Protein AF-A0A7W4IAR7-F1 (afdb_monomer_lite)

Organism: NCBI:txid92759

Secondary structure (DSSP, 8-state):
--------HHHHHHHHHHHHHSTTS-B--GGGT-TTS-HHHHHHHHHHHHHTTSEE--EEE-TTS-EEE-S-BEE-HHHHHHTSTT-HHHHHHH-------HHHHHHHHHHHHHTSSS-HHHHHHHHHHHHT--HHHHHHHHHHHHHHHHHH-TTHHHHHHHHHHT-

Foldseek 3Di:
DQDDQLADCVQLVQLLVLLVVPQPDWFFDLCSRCVPDDPQSNLSSLVVCVVVLQWPAPWDQDPVRGIDHRTGIHGDPQVVLVPDPVSPPVVVVPDDDDDDDLVVLLVVVLVVLVVDPDDPVVSVVVSVVSVPDDPVRSVVVVVVCVVVCCVPPPCNPVVVVVVVVVD

Sequence (167 aa):
MVEGNHIDEAIWRPILEVLNKNPFGPHRYLKDIAPDIDSNIALQNIYYLAQNKLCTANIEPTPQGSFRYFGGVQITTRGIDFLKNDGGLSKRLRTITVELDGDTIKALIADKVDQSDAPDEDKGKLKHAIRSLPSNALTALTGELVKRGLSSASDLLPWLETALRHL

Structure (mmCIF, N/CA/C/O backbone):
data_AF-A0A7W4IAR7-F1
#
_entry.id   AF-A0A7W4IAR7-F1
#
loop_
_atom_site.group_PDB
_atom_site.id
_atom_site.type_symbol
_atom_site.label_atom_id
_atom_site.label_alt_id
_atom_site.label_comp_id
_atom_site.label_asym_id
_atom_site.label_entity_id
_atom_site.label_seq_id
_atom_site.pdbx_PDB_ins_code
_atom_site.Cartn_x
_atom_site.Cartn_y
_atom_site.Cartn_z
_atom_site.occupancy
_atom_site.B_iso_or_equiv
_atom_site.auth_seq_id
_atom_site.auth_comp_id
_atom_site.auth_asym_id
_atom_site.auth_atom_id
_atom_site.pdbx_PDB_model_num
ATOM 1 N N . MET A 1 1 ? 34.791 8.356 -20.728 1.00 36.69 1 MET A N 1
ATOM 2 C CA . MET A 1 1 ? 33.962 9.417 -20.126 1.00 36.69 1 MET A CA 1
ATOM 3 C C . MET A 1 1 ? 32.927 8.706 -19.280 1.00 36.69 1 MET A C 1
ATOM 5 O O . MET A 1 1 ? 32.306 7.790 -19.796 1.00 36.69 1 MET A O 1
ATOM 9 N N . VAL A 1 2 ? 32.856 8.994 -17.980 1.00 47.06 2 VAL A N 1
ATOM 10 C CA . VAL A 1 2 ? 31.887 8.352 -17.079 1.00 47.06 2 VAL A CA 1
ATOM 11 C C . VAL A 1 2 ? 30.566 9.092 -17.282 1.00 47.06 2 VAL A C 1
ATOM 13 O O . VAL A 1 2 ? 30.365 10.152 -16.698 1.00 47.06 2 VAL A O 1
ATOM 16 N N . GLU A 1 3 ? 29.744 8.620 -18.219 1.00 53.25 3 GLU A N 1
ATOM 17 C CA . GLU A 1 3 ? 28.396 9.159 -18.425 1.00 53.25 3 GLU A CA 1
ATOM 18 C C . GLU A 1 3 ? 27.549 8.895 -17.175 1.00 53.25 3 GLU A C 1
ATOM 20 O O . GLU A 1 3 ? 27.674 7.852 -16.531 1.00 53.25 3 GLU A O 1
ATOM 25 N N . GLY A 1 4 ? 26.787 9.913 -16.775 1.00 64.69 4 GLY A N 1
ATOM 26 C CA . GLY A 1 4 ? 26.139 10.011 -15.474 1.00 64.69 4 GLY A CA 1
ATOM 27 C C . GLY A 1 4 ? 25.075 8.946 -15.207 1.00 64.69 4 GLY A C 1
ATOM 28 O O . GLY A 1 4 ? 24.726 8.120 -16.042 1.00 64.69 4 GLY A O 1
ATOM 29 N N . ASN A 1 5 ? 24.540 8.976 -13.990 1.00 72.50 5 ASN A N 1
ATOM 30 C CA . ASN A 1 5 ? 23.404 8.151 -13.602 1.00 72.50 5 ASN A CA 1
ATOM 31 C C . ASN A 1 5 ? 22.130 8.657 -14.312 1.00 72.50 5 ASN A C 1
ATOM 33 O O . ASN A 1 5 ? 21.654 9.739 -13.975 1.00 72.50 5 ASN A O 1
ATOM 37 N N . HIS A 1 6 ? 21.582 7.901 -15.270 1.00 86.50 6 HIS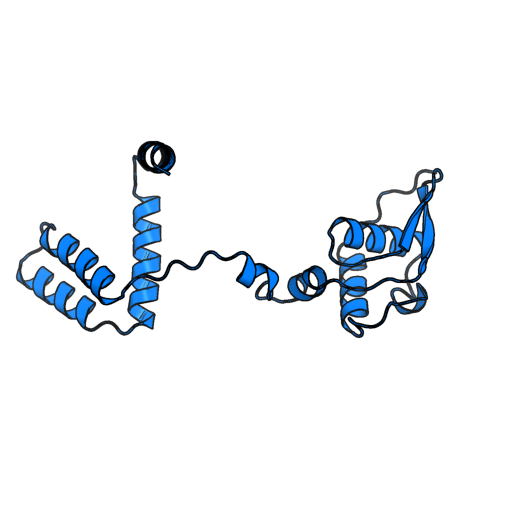 A N 1
ATOM 38 C CA . HIS A 1 6 ? 20.402 8.294 -16.064 1.00 86.50 6 HIS A CA 1
ATOM 39 C C . HIS A 1 6 ? 19.086 7.686 -15.544 1.00 86.50 6 HIS A C 1
ATOM 41 O O . HIS A 1 6 ? 18.157 7.430 -16.313 1.00 86.50 6 HIS A O 1
ATOM 47 N N . ILE A 1 7 ? 19.003 7.413 -14.240 1.00 93.00 7 ILE A N 1
ATOM 48 C CA . ILE A 1 7 ? 17.770 6.933 -13.607 1.00 93.00 7 ILE A CA 1
ATOM 49 C C . ILE A 1 7 ? 16.780 8.097 -13.507 1.00 93.00 7 ILE A C 1
ATOM 51 O O . ILE A 1 7 ? 17.024 9.052 -12.771 1.00 93.00 7 ILE A O 1
ATOM 55 N N . ASP A 1 8 ? 15.655 7.990 -14.212 1.00 95.38 8 ASP A N 1
ATOM 56 C CA . ASP A 1 8 ? 14.620 9.026 -14.270 1.00 95.38 8 ASP A CA 1
ATOM 57 C C . ASP A 1 8 ? 13.229 8.383 -14.312 1.00 95.38 8 ASP A C 1
ATOM 59 O O . ASP A 1 8 ? 12.987 7.435 -15.063 1.00 95.38 8 ASP A O 1
ATOM 63 N N . GLU A 1 9 ? 12.300 8.898 -13.507 1.00 95.44 9 GLU A N 1
ATOM 64 C CA . GLU A 1 9 ? 10.907 8.448 -13.488 1.00 95.44 9 GLU A CA 1
ATOM 65 C C . GLU A 1 9 ? 10.209 8.597 -14.833 1.00 95.44 9 GLU A C 1
ATOM 67 O O . GLU A 1 9 ? 9.467 7.695 -15.224 1.00 95.44 9 GLU A O 1
ATOM 72 N N . ALA A 1 10 ? 10.513 9.651 -15.588 1.00 96.12 10 ALA A N 1
ATOM 73 C CA . ALA A 1 10 ? 9.998 9.826 -16.940 1.00 96.12 10 ALA A CA 1
ATOM 74 C C . ALA A 1 10 ? 10.425 8.691 -17.892 1.00 96.12 10 ALA A C 1
ATOM 76 O O . ALA A 1 10 ? 9.787 8.493 -18.924 1.00 96.12 10 ALA A O 1
ATOM 77 N N . ILE A 1 11 ? 11.466 7.925 -17.543 1.00 96.56 11 ILE A N 1
ATOM 78 C CA . ILE A 1 11 ? 11.981 6.798 -18.328 1.00 96.56 11 ILE A CA 1
ATOM 79 C C . ILE A 1 11 ? 11.502 5.464 -17.748 1.00 96.56 11 ILE A C 1
ATOM 81 O O . ILE A 1 11 ? 10.917 4.647 -18.464 1.00 96.56 11 ILE A O 1
ATOM 85 N N . TRP A 1 12 ? 11.733 5.208 -16.455 1.00 96.88 12 TRP A N 1
ATOM 86 C CA . TRP A 1 12 ? 11.425 3.894 -15.883 1.00 96.88 12 TRP A CA 1
ATOM 87 C C . TRP A 1 12 ? 9.924 3.648 -15.714 1.00 96.88 12 TRP A C 1
ATOM 89 O O . TRP A 1 12 ? 9.502 2.490 -15.765 1.00 96.88 12 TRP A O 1
ATOM 99 N N . ARG A 1 13 ? 9.094 4.687 -15.537 1.00 97.06 13 ARG A N 1
ATOM 100 C CA . ARG A 1 13 ? 7.643 4.504 -15.368 1.00 97.06 13 ARG A CA 1
ATOM 101 C C . ARG A 1 13 ? 6.980 3.986 -16.649 1.00 97.06 13 ARG A C 1
ATOM 103 O O . ARG A 1 13 ? 6.337 2.939 -16.554 1.00 97.06 13 ARG A O 1
ATOM 110 N N . PRO A 1 14 ? 7.185 4.592 -17.836 1.00 97.31 14 PRO A N 1
ATOM 111 C CA . PRO A 1 14 ? 6.677 4.029 -19.089 1.00 97.31 14 PRO A CA 1
ATOM 112 C C . PRO A 1 14 ? 7.172 2.603 -19.360 1.00 97.31 14 PRO A C 1
ATOM 114 O O . PRO A 1 14 ? 6.400 1.756 -19.804 1.00 97.31 14 PRO A O 1
ATOM 117 N N . ILE A 1 15 ? 8.436 2.300 -19.038 1.00 96.88 15 ILE A N 1
ATOM 118 C CA . ILE A 1 15 ? 8.987 0.939 -19.135 1.00 96.88 15 ILE A CA 1
ATOM 119 C C . ILE A 1 15 ? 8.173 -0.034 -18.272 1.00 96.88 15 ILE A C 1
ATOM 121 O O . ILE A 1 15 ? 7.743 -1.083 -18.753 1.00 96.88 15 ILE A O 1
ATOM 125 N N . LEU A 1 16 ? 7.928 0.313 -17.006 1.00 97.12 16 LEU A N 1
ATOM 126 C CA . LEU A 1 16 ? 7.159 -0.521 -16.085 1.00 97.12 16 LEU A CA 1
ATOM 127 C C . LEU A 1 16 ? 5.713 -0.727 -16.571 1.00 97.12 16 LEU A C 1
ATOM 129 O O . LEU A 1 16 ? 5.180 -1.831 -16.471 1.00 97.12 16 LEU A O 1
ATOM 133 N N . GLU A 1 17 ? 5.097 0.304 -17.149 1.00 96.81 17 GLU A N 1
ATOM 134 C CA . GLU A 1 17 ? 3.766 0.226 -17.763 1.00 96.81 17 GLU A CA 1
ATOM 135 C C . GLU A 1 17 ? 3.737 -0.697 -18.988 1.00 96.81 17 GLU A C 1
ATOM 137 O O . GLU A 1 17 ? 2.787 -1.464 -19.150 1.00 96.81 17 GLU A O 1
ATOM 142 N N . VAL A 1 18 ? 4.777 -0.678 -19.831 1.00 96.19 18 VAL A N 1
ATOM 143 C CA . VAL A 1 18 ? 4.906 -1.606 -20.966 1.00 96.19 18 VAL A CA 1
ATOM 144 C C . VAL A 1 18 ? 4.999 -3.050 -20.480 1.00 96.19 18 VAL A C 1
ATOM 146 O O . VAL A 1 18 ? 4.264 -3.897 -20.988 1.00 96.19 18 VAL A O 1
ATOM 149 N N . LEU A 1 19 ? 5.814 -3.331 -19.458 1.00 96.00 19 LEU A N 1
ATOM 150 C CA . LEU A 1 19 ? 5.897 -4.674 -18.868 1.00 96.00 19 LEU A CA 1
ATOM 151 C C . LEU A 1 19 ? 4.544 -5.133 -18.297 1.00 96.00 19 LEU A C 1
ATOM 153 O O . LEU A 1 19 ? 4.195 -6.310 -18.373 1.00 96.00 19 LEU A O 1
ATOM 157 N N . ASN A 1 20 ? 3.751 -4.205 -17.755 1.00 96.00 20 ASN A N 1
ATOM 158 C CA . ASN A 1 20 ? 2.420 -4.497 -17.227 1.00 96.00 20 ASN A CA 1
ATOM 159 C C . ASN A 1 20 ? 1.382 -4.836 -18.314 1.00 96.00 20 ASN A C 1
ATOM 161 O O . ASN A 1 20 ? 0.355 -5.432 -17.998 1.00 96.00 20 ASN A O 1
ATOM 165 N N . LYS A 1 21 ? 1.625 -4.502 -19.591 1.00 94.25 21 LYS A N 1
ATOM 166 C CA . LYS A 1 21 ? 0.740 -4.909 -20.703 1.00 94.25 21 LYS A CA 1
ATOM 167 C C . LYS A 1 21 ? 0.809 -6.413 -20.979 1.00 94.25 21 LYS A C 1
ATOM 169 O O . LYS A 1 21 ? -0.155 -6.973 -21.493 1.00 94.25 21 LYS A O 1
ATOM 174 N N . ASN A 1 22 ? 1.920 -7.066 -20.632 1.00 91.31 22 ASN A N 1
ATOM 175 C CA . ASN A 1 22 ? 2.097 -8.512 -20.753 1.00 91.31 22 ASN A CA 1
ATOM 176 C C . ASN A 1 22 ? 2.793 -9.093 -19.504 1.00 91.31 22 ASN A C 1
ATOM 178 O O . ASN A 1 22 ? 3.939 -9.536 -19.567 1.00 91.31 22 ASN A O 1
ATOM 182 N N . PRO A 1 23 ? 2.111 -9.121 -18.346 1.00 88.50 23 PRO A N 1
ATOM 183 C CA . PRO A 1 23 ? 2.762 -9.363 -17.059 1.00 88.50 23 PRO A CA 1
ATOM 184 C C . PRO A 1 23 ? 3.265 -10.804 -16.869 1.00 88.50 23 PRO A C 1
ATOM 186 O O . PRO A 1 23 ? 4.103 -11.066 -16.005 1.00 88.50 23 PRO A O 1
ATOM 189 N N . PHE A 1 24 ? 2.770 -11.750 -17.670 1.00 84.38 24 PHE A N 1
ATOM 190 C CA . PHE A 1 24 ? 3.094 -13.177 -17.564 1.00 84.38 24 PHE A CA 1
ATOM 191 C C . PHE A 1 24 ? 4.033 -13.678 -18.669 1.00 84.38 24 PHE A C 1
ATOM 193 O O . PHE A 1 24 ? 4.431 -14.841 -18.647 1.00 84.38 24 PHE A O 1
ATOM 200 N N . GLY A 1 25 ? 4.399 -12.817 -19.623 1.00 84.62 25 GLY A N 1
ATOM 201 C CA . GLY A 1 25 ? 5.334 -13.137 -20.694 1.00 84.62 25 GLY A CA 1
ATOM 202 C C . GLY A 1 25 ? 6.631 -12.344 -20.539 1.00 84.62 25 GLY A C 1
ATOM 203 O O . GLY A 1 25 ? 6.579 -11.117 -20.547 1.00 84.62 25 GLY A O 1
ATOM 204 N N . PRO A 1 26 ? 7.807 -12.989 -20.433 1.00 83.00 26 PRO A N 1
ATOM 205 C CA . PRO A 1 26 ? 9.060 -12.251 -20.386 1.00 83.00 26 PRO A CA 1
ATOM 206 C C . PRO A 1 26 ? 9.306 -11.522 -21.711 1.00 83.00 26 PRO A C 1
ATOM 208 O O . PRO A 1 26 ? 9.309 -12.135 -22.783 1.00 83.00 26 PRO A O 1
ATOM 211 N N . HIS A 1 27 ? 9.590 -10.226 -21.633 1.00 88.12 27 HIS A N 1
ATOM 212 C CA . HIS A 1 27 ? 10.036 -9.441 -22.774 1.00 88.12 27 HIS A CA 1
ATOM 213 C C . HIS A 1 27 ? 11.487 -9.812 -23.100 1.00 88.12 27 HIS A C 1
ATOM 215 O O . HIS A 1 27 ? 12.387 -9.705 -22.259 1.00 88.12 27 HIS A O 1
ATOM 221 N N . ARG A 1 28 ? 11.701 -10.316 -24.322 1.00 86.94 28 ARG A N 1
ATOM 222 C CA . ARG A 1 28 ? 12.997 -10.850 -24.770 1.00 86.94 28 ARG A CA 1
ATOM 223 C C . ARG A 1 28 ? 13.880 -9.812 -25.442 1.00 86.94 28 ARG A C 1
ATOM 225 O O . ARG A 1 28 ? 15.098 -9.943 -25.368 1.00 86.94 28 ARG A O 1
ATOM 232 N N . TYR A 1 29 ? 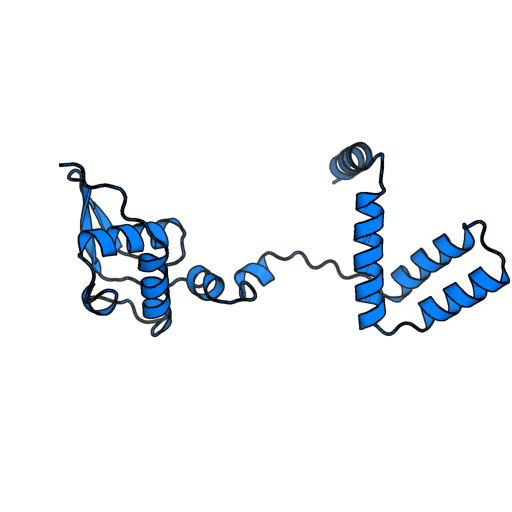13.287 -8.816 -26.093 1.00 89.56 29 TYR A N 1
ATOM 233 C CA . TYR A 1 29 ? 14.025 -7.797 -26.823 1.00 89.56 29 TYR A CA 1
ATOM 234 C C . TYR A 1 29 ? 13.813 -6.427 -26.189 1.00 89.56 29 TYR A C 1
ATOM 236 O O . TYR A 1 29 ? 12.684 -6.022 -25.925 1.00 89.56 29 TYR A O 1
ATOM 244 N N . LEU A 1 30 ? 14.909 -5.689 -25.997 1.00 91.00 30 LEU A N 1
ATOM 245 C CA . LEU A 1 30 ? 14.875 -4.358 -25.392 1.00 91.00 30 LEU A CA 1
ATOM 246 C C . LEU A 1 30 ? 14.000 -3.381 -26.192 1.00 91.00 30 LEU A C 1
ATOM 248 O O . LEU A 1 30 ? 13.255 -2.604 -25.606 1.00 91.00 30 LEU A O 1
ATOM 252 N N . LYS A 1 31 ? 14.013 -3.496 -27.525 1.00 91.06 31 LYS A N 1
ATOM 253 C CA . LYS A 1 31 ? 13.177 -2.699 -28.436 1.00 91.06 31 LYS A CA 1
ATOM 254 C C . LYS A 1 31 ? 11.668 -2.874 -28.220 1.00 91.06 31 LYS A C 1
ATOM 256 O O . LYS A 1 31 ? 10.911 -1.980 -28.564 1.00 91.06 31 LYS A O 1
ATOM 261 N N . ASP A 1 32 ? 11.228 -3.997 -27.649 1.00 90.31 32 ASP A N 1
ATOM 262 C CA . ASP A 1 32 ? 9.806 -4.227 -27.357 1.00 90.31 32 ASP A CA 1
ATOM 263 C C . ASP A 1 32 ? 9.372 -3.494 -26.075 1.00 90.31 32 ASP A C 1
ATOM 265 O O . ASP A 1 32 ? 8.181 -3.354 -25.807 1.00 90.31 32 ASP A O 1
ATOM 269 N N . ILE A 1 33 ? 10.343 -3.071 -25.261 1.00 92.19 33 ILE A N 1
ATOM 270 C CA . ILE A 1 33 ? 10.149 -2.413 -23.966 1.00 92.19 33 ILE A CA 1
ATOM 271 C C . ILE A 1 33 ? 10.381 -0.903 -24.102 1.00 92.19 33 ILE A C 1
ATOM 273 O O . ILE A 1 33 ? 9.617 -0.105 -23.566 1.00 92.19 33 ILE A O 1
ATOM 277 N N . ALA A 1 34 ? 11.447 -0.525 -24.809 1.00 93.44 34 ALA A N 1
ATOM 278 C CA . ALA A 1 34 ? 11.956 0.836 -24.917 1.00 93.44 34 ALA A CA 1
ATOM 279 C C . ALA A 1 34 ? 12.534 1.082 -26.332 1.00 93.44 34 ALA A C 1
ATOM 281 O O . ALA A 1 34 ? 13.754 1.124 -26.491 1.00 93.44 34 ALA A O 1
ATOM 282 N N . PRO A 1 35 ? 11.686 1.183 -27.377 1.00 91.94 35 PRO A N 1
ATOM 283 C CA . PRO A 1 35 ? 12.136 1.281 -28.772 1.00 91.94 35 PRO A CA 1
ATOM 284 C C . PRO A 1 35 ? 12.915 2.565 -29.087 1.00 91.94 35 PRO A C 1
ATOM 286 O O . PRO A 1 35 ? 13.860 2.515 -29.870 1.00 91.94 35 PRO A O 1
ATOM 289 N N . ASP A 1 36 ? 12.543 3.684 -28.462 1.00 93.44 36 ASP A N 1
ATOM 290 C CA . ASP A 1 36 ? 13.057 5.024 -28.788 1.00 93.44 36 ASP A CA 1
ATOM 291 C C . ASP A 1 36 ? 14.047 5.568 -27.741 1.00 93.44 36 ASP A C 1
ATOM 293 O O . ASP A 1 36 ? 14.340 6.762 -27.706 1.00 93.44 36 ASP A O 1
ATOM 297 N N . ILE A 1 37 ? 14.548 4.706 -26.851 1.00 93.44 37 ILE A N 1
ATOM 298 C CA . ILE A 1 37 ? 15.472 5.078 -25.773 1.00 93.44 37 ILE A CA 1
ATOM 299 C C . ILE A 1 37 ? 16.830 4.433 -26.050 1.00 93.44 37 ILE A C 1
ATOM 301 O O . ILE A 1 37 ? 16.903 3.276 -26.468 1.00 93.44 37 ILE A O 1
ATOM 305 N N . ASP A 1 38 ? 17.914 5.168 -25.782 1.00 93.50 38 ASP A N 1
ATOM 306 C CA . ASP A 1 38 ? 19.259 4.598 -25.826 1.00 93.50 38 ASP A CA 1
ATOM 307 C C . ASP A 1 38 ? 19.337 3.314 -24.985 1.00 93.50 38 ASP A C 1
ATOM 309 O O . ASP A 1 38 ? 18.842 3.244 -23.856 1.00 93.50 38 ASP A O 1
ATOM 313 N N . SER A 1 39 ? 19.977 2.282 -25.536 1.00 92.00 39 SER A N 1
ATOM 314 C CA . SER A 1 39 ? 19.984 0.960 -24.911 1.00 92.00 39 SER A CA 1
ATOM 315 C C . SER A 1 39 ? 20.636 0.977 -23.529 1.00 92.00 39 SER A C 1
ATOM 317 O O . SER A 1 39 ? 20.144 0.309 -22.623 1.00 92.00 39 SER A O 1
ATOM 319 N N . ASN A 1 40 ? 21.708 1.747 -23.328 1.00 91.25 40 ASN A N 1
ATOM 320 C CA . ASN A 1 40 ? 22.379 1.805 -22.035 1.00 91.25 40 ASN A CA 1
ATOM 321 C C . ASN A 1 40 ? 21.520 2.545 -20.999 1.00 91.25 40 ASN A C 1
ATOM 323 O O . ASN A 1 40 ? 21.402 2.084 -19.864 1.00 91.25 40 ASN A O 1
ATOM 327 N N . ILE A 1 41 ? 20.851 3.632 -21.402 1.00 94.06 41 ILE A N 1
ATOM 328 C CA . ILE A 1 41 ? 19.904 4.375 -20.551 1.00 94.06 41 ILE A CA 1
ATOM 329 C C . ILE A 1 41 ? 18.704 3.498 -20.160 1.00 94.06 41 ILE A C 1
ATOM 331 O O . ILE A 1 41 ? 18.325 3.441 -18.985 1.00 94.06 41 ILE A O 1
ATOM 335 N N . ALA A 1 42 ? 18.119 2.769 -21.116 1.00 95.25 42 ALA A N 1
ATOM 336 C CA . ALA A 1 42 ? 17.011 1.856 -20.848 1.00 95.25 42 ALA A CA 1
ATOM 337 C C . ALA A 1 42 ? 17.430 0.734 -19.885 1.00 95.25 42 ALA A C 1
ATOM 339 O O . ALA A 1 42 ? 16.717 0.443 -18.923 1.00 95.25 42 ALA A O 1
ATOM 340 N N . LEU A 1 43 ? 18.610 0.136 -20.089 1.00 94.88 43 LEU A N 1
ATOM 341 C CA . LEU A 1 43 ? 19.123 -0.930 -19.226 1.00 94.88 43 LEU A CA 1
ATOM 342 C C . LEU A 1 43 ? 19.459 -0.440 -17.813 1.00 94.88 43 LEU A C 1
ATOM 344 O O . LEU A 1 43 ? 19.164 -1.163 -16.864 1.00 94.88 43 LEU A O 1
ATOM 348 N N . GLN A 1 44 ? 19.981 0.780 -17.646 1.00 94.69 44 GLN A N 1
ATOM 349 C CA . GLN A 1 44 ? 20.161 1.402 -16.325 1.00 94.69 44 GLN A CA 1
ATOM 350 C C . GLN A 1 44 ? 18.835 1.498 -15.558 1.00 94.69 44 GLN A C 1
ATOM 352 O O . GLN A 1 44 ? 18.753 1.110 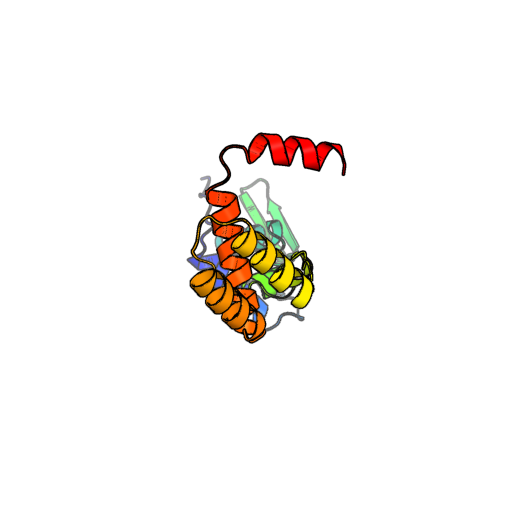-14.390 1.00 94.69 44 GLN A O 1
ATOM 357 N N . ASN A 1 45 ? 17.777 1.962 -16.226 1.00 96.50 45 ASN A N 1
ATOM 358 C CA . ASN A 1 45 ? 16.449 2.111 -15.631 1.00 96.50 45 ASN A CA 1
ATOM 359 C C . ASN A 1 45 ? 15.791 0.753 -15.331 1.00 96.50 45 ASN A C 1
ATOM 361 O O . ASN A 1 45 ? 15.245 0.563 -14.244 1.00 96.50 45 ASN A O 1
ATOM 365 N N . ILE A 1 46 ? 15.896 -0.230 -16.232 1.00 96.19 46 ILE A N 1
ATOM 366 C CA . ILE A 1 46 ? 15.403 -1.596 -15.978 1.00 96.19 46 ILE A CA 1
ATOM 367 C C . ILE A 1 46 ? 16.173 -2.242 -14.819 1.00 96.19 46 ILE A C 1
ATOM 369 O O . ILE A 1 46 ? 15.570 -2.883 -13.957 1.00 96.19 46 ILE A O 1
ATOM 373 N N . TYR A 1 47 ? 17.491 -2.049 -14.754 1.00 95.19 47 TYR A N 1
ATOM 374 C CA . TYR A 1 47 ? 18.303 -2.537 -13.643 1.00 95.19 47 TYR A CA 1
ATOM 375 C C . TYR A 1 47 ? 17.870 -1.897 -12.317 1.00 95.19 47 TYR A C 1
ATOM 377 O O . TYR A 1 47 ? 17.689 -2.602 -11.325 1.00 95.19 47 TYR A O 1
ATOM 385 N N . TYR A 1 48 ? 17.599 -0.589 -12.301 1.00 95.62 48 TYR A N 1
ATOM 386 C CA . TYR A 1 48 ? 17.056 0.106 -11.132 1.00 95.62 48 TYR A CA 1
ATOM 387 C C . TYR A 1 48 ? 15.685 -0.440 -10.688 1.00 95.62 48 TYR A C 1
ATOM 389 O O . TYR A 1 48 ? 15.475 -0.697 -9.496 1.00 95.62 48 TYR A O 1
ATOM 397 N N . LEU A 1 49 ? 14.765 -0.686 -11.628 1.00 97.12 49 LEU A N 1
ATOM 398 C CA . LEU A 1 49 ? 13.477 -1.334 -11.346 1.00 97.12 49 LEU A CA 1
ATOM 399 C C . LEU A 1 49 ? 13.666 -2.734 -10.741 1.00 97.12 49 LEU A C 1
ATOM 401 O O . LEU A 1 49 ? 12.968 -3.098 -9.787 1.00 97.12 49 LEU A O 1
ATOM 405 N N . ALA A 1 50 ? 14.630 -3.502 -11.255 1.00 96.00 50 ALA A N 1
ATOM 406 C CA . ALA A 1 50 ? 14.936 -4.843 -10.772 1.00 96.00 50 ALA A CA 1
ATOM 407 C C . ALA A 1 50 ? 15.511 -4.839 -9.347 1.00 96.00 50 ALA A C 1
ATOM 409 O O . ALA A 1 50 ? 15.055 -5.611 -8.501 1.00 96.00 50 ALA A O 1
ATOM 410 N N . GLN A 1 51 ? 16.425 -3.914 -9.032 1.00 95.06 51 GLN A N 1
ATOM 411 C CA . GLN A 1 51 ? 16.954 -3.727 -7.671 1.00 95.06 51 GLN A CA 1
ATOM 412 C C . GLN A 1 51 ? 15.842 -3.394 -6.660 1.00 95.06 51 GLN A C 1
ATOM 414 O O . GLN A 1 51 ? 15.862 -3.852 -5.516 1.00 95.06 51 GLN A O 1
ATOM 419 N N . ASN A 1 52 ? 14.806 -2.674 -7.099 1.00 95.69 52 ASN A N 1
ATOM 420 C CA . ASN A 1 52 ? 13.625 -2.366 -6.290 1.00 95.69 52 ASN A CA 1
ATOM 421 C C . ASN A 1 52 ? 12.558 -3.475 -6.287 1.00 95.69 52 ASN A C 1
ATOM 423 O O . ASN A 1 52 ? 11.508 -3.338 -5.646 1.00 95.69 52 ASN A O 1
ATOM 427 N N . LYS A 1 53 ? 12.836 -4.611 -6.936 1.00 95.56 53 LYS A N 1
ATOM 428 C CA . LYS A 1 53 ? 11.934 -5.762 -7.074 1.00 95.56 53 LYS A CA 1
ATOM 429 C C . LYS A 1 53 ? 10.628 -5.411 -7.792 1.00 95.56 53 LYS A C 1
ATOM 431 O O . LYS A 1 53 ? 9.622 -6.067 -7.535 1.00 95.56 53 LYS A O 1
ATOM 436 N N . LEU A 1 54 ? 10.611 -4.379 -8.639 1.00 96.56 54 LEU A N 1
ATOM 437 C CA . LEU A 1 54 ? 9.445 -4.002 -9.453 1.00 96.56 54 LEU A CA 1
ATOM 438 C C . LEU A 1 54 ? 9.374 -4.822 -10.749 1.00 96.56 54 LEU A C 1
ATOM 440 O O . LEU A 1 54 ? 8.292 -5.081 -11.266 1.00 96.56 54 LEU A O 1
ATOM 444 N N . CYS A 1 55 ? 10.512 -5.312 -11.227 1.00 96.81 55 CYS A N 1
ATOM 445 C CA . CYS A 1 55 ? 10.604 -6.321 -12.276 1.00 96.81 55 CYS A CA 1
ATOM 446 C C . CYS A 1 55 ? 11.703 -7.341 -11.935 1.00 96.81 55 CYS A C 1
ATOM 448 O O . CYS A 1 55 ? 12.504 -7.134 -11.027 1.00 96.81 55 CYS A O 1
ATOM 450 N N . THR A 1 56 ? 11.745 -8.448 -12.661 1.00 95.81 56 THR A N 1
ATOM 451 C CA . THR A 1 56 ? 12.917 -9.312 -12.797 1.00 95.81 56 THR A CA 1
ATOM 452 C C . THR A 1 56 ? 13.562 -9.021 -14.140 1.00 95.81 56 THR A C 1
ATOM 454 O O . THR A 1 56 ? 12.854 -8.778 -15.116 1.00 95.81 56 THR A O 1
ATOM 457 N N . ALA A 1 57 ? 14.887 -9.039 -14.206 1.00 93.69 57 ALA A N 1
ATOM 458 C CA . ALA A 1 57 ? 15.616 -8.815 -15.445 1.00 93.69 57 ALA A CA 1
ATOM 459 C C . ALA A 1 57 ? 16.940 -9.579 -15.405 1.00 93.69 57 ALA A C 1
ATOM 461 O O . ALA A 1 57 ? 17.608 -9.586 -14.371 1.00 93.69 57 ALA A O 1
ATOM 462 N N . ASN A 1 58 ? 17.323 -10.200 -16.522 1.00 91.88 58 ASN A N 1
ATOM 463 C CA . ASN A 1 58 ? 18.640 -10.807 -16.664 1.00 91.88 58 ASN A CA 1
ATOM 464 C C . ASN A 1 58 ? 19.593 -9.786 -17.305 1.00 91.88 58 ASN A C 1
ATOM 466 O O . ASN A 1 58 ? 19.749 -9.725 -18.528 1.00 91.88 58 ASN A O 1
ATOM 470 N N . ILE A 1 59 ? 20.128 -8.902 -16.460 1.00 90.56 59 ILE A N 1
ATOM 471 C CA . ILE A 1 59 ? 20.989 -7.784 -16.853 1.00 90.56 59 ILE A CA 1
ATOM 472 C C . ILE A 1 59 ? 22.193 -7.744 -15.922 1.00 90.56 59 ILE A C 1
ATOM 474 O O . ILE A 1 59 ? 22.029 -7.735 -14.703 1.00 90.56 59 ILE A O 1
ATOM 478 N N . GLU A 1 60 ? 23.388 -7.652 -16.497 1.00 88.62 60 GLU A N 1
ATOM 479 C CA . GLU A 1 60 ? 24.636 -7.558 -15.741 1.00 88.62 60 GLU A CA 1
ATOM 480 C C . GLU A 1 60 ? 25.341 -6.225 -16.017 1.00 88.62 60 GLU A C 1
ATOM 482 O O . GLU A 1 60 ? 25.598 -5.906 -17.184 1.00 88.62 60 GLU A O 1
ATOM 487 N N . PRO A 1 61 ? 25.693 -5.441 -14.984 1.00 87.19 61 PRO A N 1
ATOM 488 C CA . PRO A 1 61 ? 26.576 -4.299 -15.162 1.00 87.19 61 PRO A CA 1
ATOM 489 C C . PRO A 1 61 ? 27.982 -4.778 -15.543 1.00 87.19 61 PRO A C 1
ATOM 491 O O . PRO A 1 61 ? 28.500 -5.762 -15.015 1.00 87.19 61 PRO A O 1
ATOM 494 N N . THR A 1 62 ? 28.618 -4.065 -16.462 1.00 87.50 62 THR A N 1
ATOM 495 C CA . THR A 1 62 ? 29.998 -4.315 -16.882 1.00 87.50 62 THR A CA 1
ATOM 496 C C . THR A 1 62 ? 30.964 -3.395 -16.135 1.00 87.50 62 THR A C 1
ATOM 498 O O . THR A 1 62 ? 30.578 -2.299 -15.719 1.00 87.50 62 THR A O 1
ATOM 501 N N . PRO A 1 63 ? 32.252 -3.767 -16.022 1.00 83.00 63 PRO A N 1
ATOM 502 C CA . PRO A 1 63 ? 33.270 -2.893 -15.435 1.00 83.00 63 PRO A CA 1
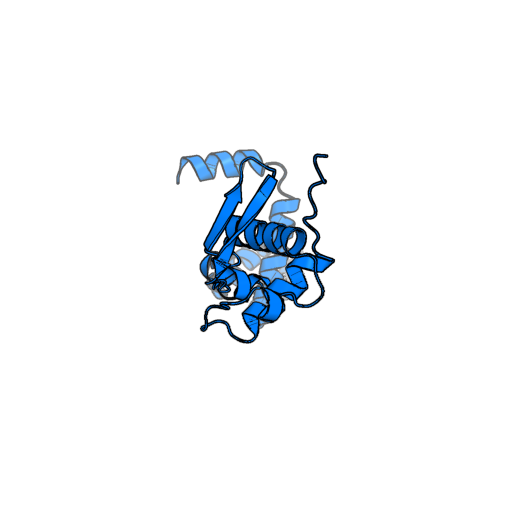ATOM 503 C C . PRO A 1 63 ? 33.432 -1.545 -16.157 1.00 83.00 63 PRO A C 1
ATOM 505 O O . PRO A 1 63 ? 33.953 -0.598 -15.578 1.00 83.00 63 PRO A O 1
ATOM 508 N N . GLN A 1 64 ? 33.002 -1.451 -17.418 1.00 81.75 64 GLN A N 1
ATOM 509 C CA . GLN A 1 64 ? 33.072 -0.236 -18.233 1.00 81.75 64 GLN A CA 1
ATOM 510 C C . GLN A 1 64 ? 31.878 0.710 -18.014 1.00 81.75 64 GLN A C 1
ATOM 512 O O . GLN A 1 64 ? 31.813 1.753 -18.659 1.00 81.75 64 GLN A O 1
ATOM 517 N N . GLY A 1 65 ? 30.937 0.366 -17.127 1.00 76.56 65 GLY A N 1
ATOM 518 C CA . GLY A 1 65 ? 29.754 1.185 -16.837 1.00 76.56 65 GLY A CA 1
ATOM 519 C C . GLY A 1 65 ? 28.591 0.997 -17.817 1.00 76.56 65 GLY A C 1
ATOM 520 O O . GLY A 1 65 ? 27.597 1.714 -17.725 1.00 76.56 65 GLY A O 1
ATOM 521 N N . SER A 1 66 ? 28.688 0.037 -18.743 1.00 85.19 66 SER A N 1
ATOM 522 C CA . SER A 1 66 ? 27.575 -0.386 -19.604 1.00 85.19 66 SER A CA 1
ATOM 523 C C . SER A 1 66 ? 26.890 -1.647 -19.074 1.00 85.19 66 SER A C 1
ATOM 525 O O . SER A 1 66 ? 27.372 -2.249 -18.115 1.00 85.19 66 SER A O 1
ATOM 527 N N . PHE A 1 67 ? 25.794 -2.081 -19.697 1.00 88.12 67 PHE A N 1
ATOM 528 C CA . PHE A 1 67 ? 25.038 -3.266 -19.275 1.00 88.12 67 PHE A CA 1
ATOM 529 C C . PHE A 1 67 ? 25.011 -4.351 -20.356 1.00 88.12 67 PHE A C 1
ATOM 531 O O . PHE A 1 67 ? 24.814 -4.070 -21.538 1.00 88.12 67 PHE A O 1
ATOM 538 N N . ARG A 1 68 ? 25.160 -5.614 -19.946 1.00 88.88 68 ARG A N 1
ATOM 539 C CA . ARG A 1 68 ? 24.856 -6.784 -20.780 1.00 88.88 68 ARG A CA 1
ATOM 540 C C . ARG A 1 68 ? 23.407 -7.183 -20.573 1.00 88.88 68 ARG A C 1
ATOM 542 O O . ARG A 1 68 ? 22.977 -7.380 -19.441 1.00 88.88 68 ARG A O 1
ATOM 549 N N . TYR A 1 69 ? 22.679 -7.320 -21.673 1.00 88.81 69 TYR A N 1
ATOM 550 C CA . TYR A 1 69 ? 21.272 -7.699 -21.684 1.00 88.81 69 TYR A CA 1
ATOM 551 C C . TYR A 1 69 ? 21.106 -9.128 -22.196 1.00 88.81 69 TYR A C 1
ATOM 553 O O . TYR A 1 69 ? 21.460 -9.418 -23.337 1.00 88.81 69 TYR A O 1
ATOM 561 N N . PHE A 1 70 ? 20.527 -10.003 -21.375 1.00 87.25 70 PHE A N 1
ATOM 562 C CA . PHE A 1 70 ? 20.258 -11.400 -21.733 1.00 87.25 70 PHE A CA 1
ATOM 563 C C . PHE A 1 70 ? 18.768 -11.673 -21.996 1.00 87.25 70 PHE A C 1
ATOM 565 O O . PHE A 1 70 ? 18.352 -12.829 -22.091 1.00 87.25 70 PHE A O 1
ATOM 572 N N . GLY A 1 71 ? 17.947 -10.626 -22.118 1.00 85.19 71 GLY A N 1
ATOM 573 C CA . GLY A 1 71 ? 16.497 -10.769 -22.236 1.00 85.19 71 GLY A CA 1
ATOM 574 C C . GLY A 1 71 ? 15.814 -11.048 -20.896 1.00 85.19 71 GLY A C 1
ATOM 575 O O . GLY A 1 71 ? 16.400 -10.920 -19.820 1.00 85.19 71 GLY A O 1
ATOM 576 N N . GLY A 1 72 ? 14.544 -11.448 -20.957 1.00 88.19 72 GLY A N 1
ATOM 577 C CA . GLY A 1 72 ? 13.850 -12.001 -19.795 1.00 88.19 72 GLY A CA 1
ATOM 578 C C . GLY A 1 72 ? 13.346 -10.959 -18.799 1.00 88.19 72 GLY A C 1
ATOM 579 O O . GLY A 1 72 ? 13.353 -11.223 -17.599 1.00 88.19 72 GLY A O 1
ATOM 580 N N . VAL A 1 73 ? 12.936 -9.776 -19.267 1.00 94.88 73 VAL A N 1
ATOM 581 C CA . VAL A 1 73 ? 12.390 -8.744 -18.373 1.00 94.88 73 VAL A CA 1
ATOM 582 C C . VAL A 1 73 ? 10.912 -9.011 -18.129 1.00 94.88 73 VAL A C 1
ATOM 584 O O . VAL A 1 73 ? 10.141 -9.139 -19.078 1.00 94.88 73 VAL A O 1
ATOM 587 N N . GLN A 1 74 ? 10.510 -9.085 -16.866 1.00 96.19 74 GLN A N 1
ATOM 588 C CA . GLN A 1 74 ? 9.128 -9.361 -16.480 1.00 96.19 74 GLN A CA 1
ATOM 589 C C . GLN A 1 74 ? 8.753 -8.551 -15.241 1.00 96.19 74 GLN A C 1
ATOM 591 O O . GLN A 1 74 ? 9.523 -8.481 -14.288 1.00 96.19 74 GLN A O 1
ATOM 596 N N . ILE A 1 75 ? 7.576 -7.924 -15.233 1.00 97.50 75 ILE A N 1
ATOM 597 C CA . ILE A 1 75 ? 7.081 -7.203 -14.053 1.00 97.50 75 ILE A CA 1
ATOM 598 C C . ILE A 1 75 ? 6.789 -8.178 -12.900 1.00 97.50 75 ILE A C 1
ATOM 600 O O . ILE A 1 75 ? 6.323 -9.295 -13.117 1.00 97.50 75 ILE A O 1
ATOM 604 N N . THR A 1 76 ? 7.058 -7.773 -11.659 1.00 95.44 76 THR A N 1
ATOM 605 C CA . THR A 1 76 ? 6.700 -8.570 -10.472 1.00 95.44 76 THR A CA 1
ATOM 606 C C . THR A 1 76 ? 5.304 -8.206 -9.969 1.00 95.44 76 THR A C 1
ATOM 608 O O . THR A 1 76 ? 4.759 -7.157 -10.307 1.00 95.44 76 THR A O 1
ATOM 611 N N . THR A 1 77 ? 4.746 -9.002 -9.052 1.00 93.12 77 THR A N 1
ATOM 612 C CA . THR A 1 77 ? 3.528 -8.623 -8.309 1.00 93.12 77 THR A CA 1
ATOM 613 C C . THR A 1 77 ? 3.679 -7.282 -7.587 1.00 93.12 77 THR A C 1
ATOM 615 O O . THR A 1 77 ? 2.749 -6.482 -7.580 1.00 93.12 77 THR A O 1
ATOM 618 N N . ARG A 1 78 ? 4.874 -6.986 -7.056 1.00 93.19 78 ARG A N 1
ATOM 619 C CA . ARG A 1 78 ? 5.192 -5.688 -6.448 1.00 93.19 78 ARG A CA 1
ATOM 620 C C . ARG A 1 78 ? 5.189 -4.553 -7.476 1.00 93.19 78 ARG A C 1
ATOM 622 O O . ARG A 1 78 ? 4.710 -3.474 -7.153 1.00 93.19 78 ARG A O 1
ATOM 629 N N . GLY A 1 79 ? 5.706 -4.780 -8.685 1.00 95.25 79 GLY A N 1
ATOM 630 C CA . GLY A 1 79 ? 5.635 -3.815 -9.787 1.00 95.25 79 GLY A CA 1
ATOM 631 C C . GLY A 1 79 ? 4.201 -3.532 -10.224 1.00 95.25 79 GLY A C 1
ATOM 632 O O . GLY A 1 79 ? 3.821 -2.376 -10.371 1.00 95.25 79 GLY A O 1
ATOM 633 N N . ILE A 1 80 ? 3.382 -4.580 -10.345 1.00 95.31 80 ILE A N 1
ATOM 634 C CA . ILE A 1 80 ? 1.950 -4.457 -10.654 1.00 95.31 80 ILE A CA 1
ATOM 635 C C . ILE A 1 80 ? 1.237 -3.652 -9.562 1.00 95.31 80 ILE A C 1
ATOM 637 O O . ILE A 1 80 ? 0.469 -2.742 -9.862 1.00 95.31 80 ILE A O 1
ATOM 641 N N . ASP A 1 81 ? 1.487 -3.963 -8.290 1.00 94.19 81 ASP A N 1
ATOM 642 C CA . ASP A 1 81 ? 0.870 -3.249 -7.172 1.00 94.19 81 ASP A CA 1
ATOM 643 C C . ASP A 1 81 ? 1.363 -1.804 -7.039 1.00 94.19 81 ASP A C 1
ATOM 645 O O . ASP A 1 81 ? 0.586 -0.940 -6.641 1.00 94.19 81 ASP A O 1
ATOM 649 N N . PHE A 1 82 ? 2.614 -1.518 -7.413 1.00 93.81 82 PHE A N 1
ATOM 650 C CA . PHE A 1 82 ? 3.156 -0.159 -7.453 1.00 93.81 82 PHE A CA 1
ATOM 651 C C . PHE A 1 82 ? 2.400 0.740 -8.442 1.00 93.81 82 PHE A C 1
ATOM 653 O O . PHE A 1 82 ? 2.208 1.922 -8.171 1.00 93.81 82 PHE A O 1
ATOM 660 N N . LEU A 1 83 ? 1.941 0.186 -9.568 1.00 94.50 83 LEU A N 1
ATOM 661 C CA . LEU A 1 83 ? 1.154 0.919 -10.565 1.00 94.50 83 LEU A CA 1
ATOM 662 C C . LEU A 1 83 ? -0.304 1.164 -10.134 1.00 94.50 83 LEU A C 1
ATOM 664 O O . LEU A 1 83 ? -1.021 1.904 -10.806 1.00 94.50 83 LEU A O 1
ATOM 668 N N . LYS A 1 84 ? -0.774 0.558 -9.036 1.00 91.75 84 LYS A N 1
ATOM 669 C CA . LYS A 1 84 ? -2.144 0.749 -8.544 1.00 91.75 84 LYS A CA 1
ATOM 670 C C . LYS A 1 84 ? -2.226 1.922 -7.573 1.00 91.75 84 LYS A C 1
ATOM 672 O O . LYS A 1 84 ? -1.488 1.987 -6.594 1.00 91.75 84 LYS A O 1
ATOM 677 N N . ASN A 1 85 ? -3.236 2.770 -7.759 1.00 81.75 85 ASN A N 1
ATOM 678 C CA . ASN A 1 85 ? -3.512 3.915 -6.881 1.00 81.75 85 ASN A CA 1
ATOM 679 C C . ASN A 1 85 ? -3.784 3.519 -5.417 1.00 81.75 85 ASN A C 1
ATOM 681 O O . ASN A 1 85 ? -3.538 4.306 -4.506 1.00 81.75 85 ASN A O 1
ATOM 685 N N . ASP A 1 86 ? -4.287 2.304 -5.171 1.00 80.69 86 ASP A N 1
ATOM 686 C CA . ASP A 1 86 ? -4.559 1.797 -3.823 1.00 80.69 86 ASP A CA 1
ATOM 687 C C . ASP A 1 86 ? -3.355 1.075 -3.186 1.00 80.69 86 ASP A C 1
ATOM 689 O O . ASP A 1 86 ? -3.450 0.652 -2.034 1.00 80.69 86 ASP A O 1
ATOM 693 N N . GLY A 1 87 ? -2.220 0.953 -3.889 1.00 78.38 87 GLY A N 1
ATOM 694 C CA . GLY A 1 87 ? -1.046 0.179 -3.463 1.00 78.38 87 GLY A CA 1
ATOM 695 C C . GLY A 1 87 ? -1.218 -1.343 -3.568 1.00 78.38 87 GLY A C 1
ATOM 696 O O . GLY A 1 87 ? -0.363 -2.098 -3.095 1.00 78.38 87 GLY A O 1
ATOM 697 N N . GLY A 1 88 ? -2.324 -1.800 -4.161 1.00 87.25 88 GLY A N 1
ATOM 698 C CA . GLY A 1 88 ? -2.554 -3.183 -4.539 1.00 87.25 88 GLY A CA 1
ATOM 699 C C . GLY A 1 88 ? -2.561 -4.204 -3.401 1.00 87.25 88 GLY A C 1
ATOM 700 O O . GLY A 1 88 ? -2.799 -3.903 -2.228 1.00 87.25 88 GLY A O 1
ATOM 701 N N . LEU A 1 89 ? -2.323 -5.461 -3.773 1.00 84.31 89 LEU A N 1
ATOM 702 C CA . LEU A 1 89 ? -2.356 -6.596 -2.851 1.00 84.31 89 LEU A CA 1
ATOM 703 C C . LEU A 1 89 ? -1.226 -6.508 -1.817 1.00 84.31 89 LEU A C 1
ATOM 705 O O . LEU A 1 89 ? -1.436 -6.816 -0.649 1.00 84.31 89 LEU A O 1
ATOM 709 N N . SER A 1 90 ? -0.058 -6.011 -2.218 1.00 79.50 90 SER A N 1
ATOM 710 C CA . SER A 1 90 ? 1.109 -5.791 -1.363 1.00 79.50 90 SER A CA 1
ATOM 711 C C . SER A 1 90 ? 0.795 -4.892 -0.168 1.00 79.50 90 SER A C 1
ATOM 713 O O . SER A 1 90 ? 1.236 -5.183 0.945 1.00 79.50 90 SER A O 1
ATOM 715 N N . LYS A 1 91 ? 0.006 -3.824 -0.361 1.00 79.94 91 LYS A N 1
ATOM 716 C CA . LYS A 1 91 ? -0.454 -2.979 0.750 1.00 79.94 91 LYS A CA 1
ATOM 717 C C . LYS A 1 91 ? -1.421 -3.734 1.658 1.00 79.94 91 LYS A C 1
ATOM 719 O O . LYS A 1 91 ? -1.280 -3.663 2.875 1.00 79.94 91 LYS A O 1
ATOM 724 N N . ARG A 1 92 ? -2.359 -4.497 1.087 1.00 79.94 92 ARG A N 1
ATOM 725 C CA . ARG A 1 92 ? -3.342 -5.273 1.864 1.00 79.94 92 ARG A CA 1
ATOM 726 C C . ARG A 1 92 ? -2.669 -6.348 2.720 1.00 79.94 92 ARG A C 1
ATOM 728 O O . ARG A 1 92 ? -2.962 -6.429 3.901 1.00 79.94 92 ARG A O 1
ATOM 735 N N . LEU A 1 93 ? -1.704 -7.086 2.168 1.00 78.19 93 LEU A N 1
ATOM 736 C CA . LEU A 1 93 ? -0.958 -8.134 2.880 1.00 78.19 93 LEU A CA 1
ATOM 737 C C . LEU A 1 93 ? -0.049 -7.604 4.001 1.00 78.19 93 LEU A C 1
ATOM 739 O O . LEU A 1 93 ? 0.282 -8.34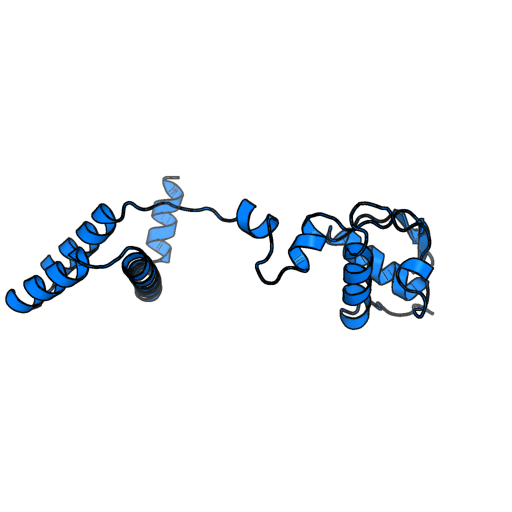8 4.916 1.00 78.19 93 LEU A O 1
ATOM 743 N N . ARG A 1 94 ? 0.385 -6.340 3.928 1.00 79.00 94 ARG A N 1
ATOM 744 C CA . ARG A 1 94 ? 1.194 -5.690 4.976 1.00 79.00 94 ARG A CA 1
ATOM 745 C C . ARG A 1 94 ? 0.362 -4.925 6.002 1.00 79.00 94 ARG A C 1
ATOM 747 O O . ARG A 1 94 ? 0.918 -4.449 6.987 1.00 79.00 94 ARG A O 1
ATOM 754 N N . THR A 1 95 ? -0.933 -4.748 5.756 1.00 76.75 95 THR A N 1
ATOM 755 C CA . THR A 1 95 ? -1.807 -4.026 6.679 1.00 76.75 95 THR A CA 1
ATOM 756 C C . THR A 1 95 ? -2.180 -4.959 7.821 1.00 76.75 95 THR A C 1
ATOM 758 O O . THR A 1 95 ? -2.775 -6.007 7.591 1.00 76.75 95 THR A O 1
ATOM 761 N N . ILE A 1 96 ? -1.842 -4.578 9.054 1.00 79.25 96 ILE A N 1
ATOM 762 C CA . ILE A 1 96 ? -2.393 -5.238 10.238 1.00 79.25 96 ILE A CA 1
ATOM 763 C C . ILE A 1 96 ? -3.788 -4.654 10.457 1.00 79.25 96 ILE A C 1
ATOM 765 O O . ILE A 1 96 ? -3.928 -3.480 10.801 1.00 79.25 96 ILE A O 1
ATOM 769 N N . THR A 1 97 ? -4.817 -5.463 10.223 1.00 81.44 97 THR A N 1
ATOM 770 C CA . THR A 1 97 ? -6.200 -5.102 10.543 1.00 81.44 97 THR A CA 1
ATOM 771 C C . THR A 1 97 ? -6.495 -5.527 11.973 1.00 81.44 97 THR A C 1
ATOM 773 O O . THR A 1 97 ? -6.480 -6.714 12.285 1.00 81.44 97 THR A O 1
ATOM 776 N N . VAL A 1 98 ? -6.757 -4.549 12.839 1.00 84.31 98 VAL A N 1
ATOM 777 C CA . VAL A 1 98 ? -7.298 -4.789 14.179 1.00 84.31 98 VAL A CA 1
ATOM 778 C C . VAL A 1 98 ? -8.810 -4.627 14.095 1.00 84.31 98 VAL A C 1
ATOM 780 O O . VAL A 1 98 ? -9.299 -3.534 13.805 1.00 84.31 98 VAL A O 1
ATOM 783 N N . GLU A 1 99 ? -9.543 -5.714 14.314 1.00 90.25 99 GLU A N 1
ATOM 784 C CA . GLU A 1 99 ? -11.002 -5.685 14.385 1.00 90.25 99 GLU A CA 1
ATOM 785 C C . GLU A 1 99 ? -11.436 -5.322 15.805 1.00 90.25 99 GLU A C 1
ATOM 787 O O . GLU A 1 99 ? -10.995 -5.925 16.783 1.00 90.25 99 GLU A O 1
ATOM 792 N N . LEU A 1 100 ? -12.280 -4.298 15.911 1.00 90.62 100 LEU A N 1
ATOM 793 C CA . LEU A 1 100 ? -12.833 -3.821 17.171 1.00 90.62 100 LEU A CA 1
ATOM 794 C C . LEU A 1 100 ? -14.335 -4.063 17.154 1.00 90.62 100 LEU A C 1
ATOM 796 O O . LEU A 1 100 ? -15.015 -3.697 16.193 1.00 90.62 100 LEU A O 1
ATOM 800 N N . ASP A 1 101 ? -14.844 -4.650 18.229 1.00 95.00 101 ASP A N 1
ATOM 801 C CA . ASP A 1 101 ? -16.276 -4.816 18.409 1.00 95.00 101 ASP A CA 1
ATOM 802 C C . ASP A 1 101 ? -16.960 -3.445 18.556 1.00 95.00 101 ASP A C 1
ATOM 804 O O . ASP A 1 101 ? -16.555 -2.596 19.358 1.00 95.00 101 ASP A O 1
ATOM 808 N N . GLY A 1 102 ? -17.993 -3.209 17.745 1.00 94.31 102 GLY A N 1
ATOM 809 C CA . GLY A 1 102 ? -18.648 -1.904 17.660 1.00 94.31 102 GLY A CA 1
ATOM 810 C C . GLY A 1 102 ? -19.357 -1.513 18.955 1.00 94.31 102 GLY A C 1
ATOM 811 O O . GLY A 1 102 ? -19.332 -0.342 19.340 1.00 94.31 102 GLY A O 1
ATOM 812 N N . ASP A 1 103 ? -19.947 -2.482 19.651 1.00 95.25 103 ASP A N 1
ATOM 813 C CA . ASP A 1 103 ? -20.648 -2.230 20.909 1.00 95.25 103 ASP A CA 1
ATOM 814 C C . ASP A 1 103 ? -19.663 -1.927 22.040 1.00 95.25 103 ASP A C 1
ATOM 816 O O . ASP A 1 103 ? -19.885 -0.995 22.816 1.00 95.25 103 ASP A O 1
ATOM 820 N N . THR A 1 104 ? -18.517 -2.606 22.058 1.00 95.88 104 THR A N 1
ATOM 821 C CA . THR A 1 104 ? -17.400 -2.310 22.962 1.00 95.88 104 THR A CA 1
ATOM 822 C C . THR A 1 104 ? -16.895 -0.880 22.770 1.00 95.88 104 THR A C 1
ATOM 824 O O . THR A 1 104 ? -16.707 -0.147 23.739 1.00 95.88 104 THR A O 1
ATOM 827 N N . ILE A 1 105 ? -16.734 -0.425 21.524 1.00 96.25 105 ILE A N 1
ATOM 828 C CA . ILE A 1 105 ? -16.314 0.955 21.244 1.00 96.25 105 ILE A CA 1
ATOM 829 C C . ILE A 1 105 ? -17.365 1.969 21.699 1.00 96.25 105 ILE A C 1
ATOM 831 O O . ILE A 1 105 ? -17.021 2.973 22.325 1.00 96.25 105 ILE A O 1
ATOM 835 N N . LYS A 1 106 ? -18.650 1.714 21.429 1.00 95.88 106 LYS A N 1
ATOM 836 C CA . LYS A 1 106 ? -19.742 2.570 21.913 1.00 95.88 106 LYS A CA 1
ATOM 837 C C . LYS A 1 106 ? -19.750 2.654 23.441 1.00 95.88 106 LYS A C 1
ATOM 839 O O . LYS A 1 106 ? -19.962 3.744 23.971 1.00 95.88 106 LYS A O 1
ATOM 844 N N . ALA A 1 107 ? -19.500 1.539 24.130 1.00 95.44 107 ALA A N 1
ATOM 845 C CA . ALA A 1 107 ? -19.412 1.488 25.586 1.00 95.44 107 ALA A CA 1
ATOM 846 C C . ALA A 1 107 ? -18.242 2.331 26.115 1.00 95.44 107 ALA A C 1
ATOM 848 O O . ALA A 1 107 ? -18.464 3.203 26.947 1.00 95.44 107 ALA A O 1
ATOM 849 N N . LEU A 1 108 ? -17.036 2.181 25.554 1.00 96.06 108 LEU A N 1
ATOM 850 C CA . LEU A 1 108 ? -15.864 2.970 25.960 1.00 96.06 108 LEU A CA 1
ATOM 851 C C . LEU A 1 108 ? -16.082 4.483 25.807 1.00 96.06 108 LEU A C 1
ATOM 853 O O . LEU A 1 108 ? -15.690 5.269 26.671 1.00 96.06 108 LEU A O 1
ATOM 857 N N . ILE A 1 109 ? -16.721 4.911 24.713 1.00 95.12 109 ILE A N 1
ATOM 858 C CA . ILE A 1 109 ? -17.037 6.330 24.502 1.00 95.12 109 ILE A CA 1
ATOM 859 C C . ILE A 1 109 ? -18.101 6.790 25.511 1.00 95.12 109 ILE A C 1
ATOM 861 O O . ILE A 1 109 ? -17.975 7.877 26.073 1.00 95.12 109 ILE A O 1
ATOM 865 N N . ALA A 1 110 ? -19.130 5.974 25.767 1.00 94.88 110 ALA A N 1
ATOM 866 C CA . ALA A 1 110 ? -20.174 6.290 26.739 1.00 94.88 110 ALA A CA 1
ATOM 867 C C . ALA A 1 110 ? -19.618 6.432 28.165 1.00 94.88 110 ALA A C 1
ATOM 869 O O . ALA A 1 110 ? -19.960 7.399 28.844 1.00 94.88 110 ALA A O 1
ATOM 870 N N . ASP A 1 111 ? -18.705 5.550 28.575 1.00 95.75 111 ASP A N 1
ATOM 871 C CA . ASP A 1 111 ? -18.028 5.631 29.872 1.00 95.75 111 ASP A CA 1
ATOM 872 C C . ASP A 1 111 ? -17.247 6.942 30.007 1.00 95.75 111 ASP A C 1
ATOM 874 O O . ASP A 1 111 ? -17.278 7.597 31.052 1.00 95.75 111 ASP A O 1
ATOM 878 N N . LYS A 1 112 ? -16.588 7.389 28.927 1.00 93.44 112 LYS A N 1
ATOM 879 C CA . LYS A 1 112 ? -15.874 8.670 28.941 1.00 93.44 112 LYS A CA 1
ATOM 880 C C . LYS A 1 112 ? -16.817 9.871 29.036 1.00 93.44 112 LYS A C 1
ATOM 882 O O . LYS A 1 112 ? -16.471 10.854 29.691 1.00 93.44 112 LYS A O 1
ATOM 887 N N . VAL A 1 113 ? -17.993 9.800 28.409 1.00 94.44 113 VAL A N 1
ATOM 888 C CA . VAL A 1 113 ? -19.044 10.823 28.547 1.00 94.44 113 VAL A CA 1
ATOM 889 C C . VAL A 1 113 ? -19.544 10.881 29.989 1.00 94.44 113 VAL A C 1
ATOM 891 O O . VAL A 1 113 ? -19.684 11.975 30.536 1.00 94.44 113 VAL A O 1
ATOM 894 N N . ASP A 1 114 ? -19.748 9.733 30.633 1.00 93.50 114 ASP A N 1
ATOM 895 C CA . ASP A 1 114 ? -20.233 9.671 32.015 1.00 93.50 114 ASP A CA 1
ATOM 896 C C . ASP A 1 114 ? -19.247 10.288 33.014 1.00 93.50 114 ASP A C 1
ATOM 898 O O . ASP A 1 114 ? -19.667 10.985 33.941 1.00 93.50 114 ASP A O 1
ATOM 902 N N . GLN A 1 115 ? -17.946 10.137 32.757 1.00 93.31 115 GLN A N 1
ATOM 903 C CA . GLN A 1 115 ? -16.859 10.739 33.536 1.00 93.31 115 GLN A CA 1
ATOM 904 C C . GLN A 1 115 ? -16.635 12.239 33.278 1.00 93.31 115 GLN A C 1
ATOM 906 O O . GLN A 1 115 ? -15.781 12.837 33.926 1.00 93.31 115 GLN A O 1
ATOM 911 N N . SER A 1 116 ? -17.323 12.848 32.309 1.00 93.94 116 SER A N 1
ATOM 912 C CA . SER A 1 116 ? -17.163 14.278 32.014 1.00 93.94 116 SER A CA 1
ATOM 913 C C . SER A 1 116 ? -17.937 15.166 32.992 1.00 93.94 116 SER A C 1
ATOM 915 O O . SER A 1 116 ? -18.907 14.727 33.609 1.00 93.94 116 SER A O 1
ATOM 917 N N . ASP A 1 117 ? -17.579 16.447 33.065 1.00 93.69 117 ASP A N 1
ATOM 918 C CA . ASP A 1 117 ? -18.292 17.444 33.880 1.00 93.69 117 ASP A CA 1
ATOM 919 C C . ASP A 1 117 ? -19.546 18.015 33.183 1.00 93.69 117 ASP A C 1
ATOM 921 O O . ASP A 1 117 ? -20.106 19.024 33.611 1.00 93.69 117 ASP A O 1
ATOM 925 N N . ALA A 1 118 ? -19.988 17.401 32.079 1.00 92.00 118 ALA A N 1
ATOM 926 C CA . ALA A 1 118 ? -21.174 17.843 31.354 1.00 92.00 118 ALA A CA 1
ATOM 927 C C . ALA A 1 118 ? -22.467 17.625 32.176 1.00 92.00 118 ALA A C 1
ATOM 929 O O . ALA A 1 118 ? -22.542 16.671 32.957 1.00 92.00 118 ALA A O 1
ATOM 930 N N . PRO A 1 119 ? -23.515 18.445 31.973 1.00 95.00 119 PRO A N 1
ATOM 931 C CA . PRO A 1 119 ? -24.825 18.215 32.581 1.00 95.00 119 PRO A CA 1
ATOM 932 C C . PRO A 1 119 ? -25.418 16.845 32.212 1.00 95.00 119 PRO A C 1
ATOM 934 O O . PRO A 1 119 ? -25.238 16.363 31.092 1.00 95.00 119 PRO A O 1
ATOM 937 N N . ASP A 1 120 ? -26.190 16.239 33.121 1.00 91.44 120 ASP A N 1
ATOM 938 C CA . ASP A 1 120 ? -26.776 14.900 32.923 1.00 91.44 120 ASP A CA 1
ATOM 939 C C . ASP A 1 120 ? -27.665 14.802 31.675 1.00 91.44 120 ASP A C 1
ATOM 941 O O . ASP A 1 120 ? -27.676 13.779 30.983 1.00 91.44 120 ASP A O 1
ATOM 945 N N . GLU A 1 121 ? -28.377 15.882 31.345 1.00 92.38 121 GLU A N 1
ATOM 946 C CA . GLU A 1 121 ? -29.190 15.963 30.131 1.00 92.38 121 GLU A CA 1
ATOM 947 C C . GLU A 1 121 ? -28.327 15.843 28.862 1.00 92.38 121 GLU A C 1
ATOM 949 O O . GLU A 1 121 ? -28.659 15.089 27.941 1.00 92.38 121 GLU A O 1
ATOM 954 N N . ASP A 1 122 ? -27.184 16.530 28.830 1.00 92.50 122 ASP A N 1
ATOM 955 C CA . ASP A 1 122 ? -26.266 16.522 27.691 1.00 92.50 122 ASP A CA 1
ATOM 956 C C . ASP A 1 122 ? -25.538 15.179 27.574 1.00 92.50 122 ASP A C 1
ATOM 958 O O . ASP A 1 122 ? -25.419 14.630 26.472 1.00 92.50 122 ASP A O 1
ATOM 962 N N . LYS A 1 123 ? -25.150 14.576 28.707 1.00 94.25 123 LYS A N 1
ATOM 963 C CA . LYS A 1 123 ? -24.627 13.200 28.753 1.00 94.25 123 LYS A CA 1
ATOM 964 C C . LYS A 1 123 ? -25.628 12.205 28.167 1.00 94.25 123 LYS A C 1
ATOM 966 O O . LYS A 1 123 ? -25.258 11.352 27.356 1.00 94.25 123 LYS A O 1
ATOM 971 N N . GLY A 1 124 ? -26.905 12.320 28.541 1.00 92.94 124 GLY A N 1
ATOM 972 C CA . GLY A 1 124 ? -27.986 11.475 28.030 1.00 92.94 124 GLY A CA 1
ATOM 973 C C . GLY A 1 124 ? -28.143 11.573 26.511 1.00 92.94 124 GLY A C 1
ATOM 974 O O . GLY A 1 124 ? -28.163 10.545 25.823 1.00 92.94 124 GLY A O 1
ATOM 975 N N . LYS A 1 125 ? -28.177 12.801 25.977 1.00 94.88 125 LYS A N 1
ATOM 976 C CA . LYS A 1 125 ? -28.262 13.063 24.529 1.00 94.88 125 LYS A CA 1
ATOM 977 C C . LYS A 1 125 ? -27.067 12.483 23.773 1.00 94.88 125 LYS A C 1
ATOM 979 O O . LYS A 1 125 ? -27.258 11.782 22.778 1.00 94.88 125 LYS A O 1
ATOM 984 N N . LEU A 1 126 ? -25.847 12.713 24.262 1.00 94.31 126 LEU A N 1
ATOM 985 C CA . LEU A 1 126 ? -24.618 12.210 23.640 1.00 94.31 126 LEU A CA 1
ATOM 986 C C . LEU A 1 126 ? -24.579 10.678 23.608 1.00 94.31 126 LEU A C 1
ATOM 988 O O . LEU A 1 126 ? -24.334 10.092 22.553 1.00 94.31 126 LEU A O 1
ATOM 992 N N . LYS A 1 127 ? -24.893 10.012 24.726 1.00 94.88 127 LYS A N 1
ATOM 993 C CA . LYS A 1 127 ? -24.936 8.541 24.783 1.00 94.88 127 LYS A CA 1
ATOM 994 C C . LYS A 1 127 ? -25.985 7.954 23.844 1.00 94.88 127 LYS A C 1
ATOM 996 O O . LYS A 1 127 ? -25.731 6.928 23.213 1.00 94.88 127 LYS A O 1
ATOM 1001 N N . HIS A 1 128 ? -27.153 8.588 23.729 1.00 95.12 128 HIS A N 1
ATOM 1002 C CA . HIS A 1 128 ? -28.176 8.147 22.784 1.00 95.12 128 HIS A CA 1
ATOM 1003 C C . HIS A 1 128 ? -27.695 8.280 21.333 1.00 95.12 128 HIS A C 1
ATOM 1005 O O . HIS A 1 128 ? -27.817 7.329 20.563 1.00 95.12 128 HIS A O 1
ATOM 1011 N N . ALA A 1 129 ? -27.073 9.410 20.983 1.00 94.69 129 ALA A N 1
ATOM 1012 C CA . ALA A 1 129 ? -26.508 9.621 19.654 1.00 94.69 129 ALA A CA 1
ATOM 1013 C C . ALA A 1 129 ? -25.448 8.562 19.303 1.00 94.69 129 ALA A C 1
ATOM 1015 O O . ALA A 1 129 ? -25.529 7.966 18.233 1.00 94.69 129 ALA A O 1
ATOM 1016 N N . ILE A 1 130 ? -24.516 8.265 20.219 1.00 94.44 130 ILE A N 1
ATOM 1017 C CA . ILE A 1 130 ? -23.455 7.257 20.025 1.00 94.44 130 ILE A CA 1
ATOM 1018 C C . ILE A 1 130 ? -24.041 5.860 19.775 1.00 94.44 130 ILE A C 1
ATOM 1020 O O . ILE A 1 130 ? -23.602 5.150 18.868 1.00 94.44 130 ILE A O 1
ATOM 1024 N N . ARG A 1 131 ? -25.051 5.456 20.557 1.00 93.31 131 ARG A N 1
ATOM 1025 C CA . ARG A 1 131 ? -25.691 4.136 20.420 1.00 93.31 131 ARG A CA 1
ATOM 1026 C C . ARG A 1 131 ? -26.359 3.953 19.060 1.00 93.31 131 ARG A C 1
ATOM 1028 O O . ARG A 1 131 ? -26.261 2.869 18.484 1.00 93.31 131 ARG A O 1
ATOM 1035 N N . SER A 1 132 ? -26.959 5.021 18.544 1.00 94.62 132 SER A N 1
ATOM 1036 C CA . SER A 1 132 ? -27.693 5.044 17.277 1.00 94.62 132 SER A CA 1
ATOM 1037 C C . SER A 1 132 ? -26.804 5.211 16.037 1.00 94.62 132 SER A C 1
ATOM 1039 O O . SER A 1 132 ? -27.325 5.222 14.922 1.00 94.62 132 SER A O 1
ATOM 1041 N N . LEU A 1 133 ? -25.477 5.338 16.187 1.00 95.12 133 LEU A N 1
ATOM 1042 C CA . LEU A 1 133 ? -24.577 5.500 15.043 1.00 95.12 133 LEU A CA 1
ATOM 1043 C C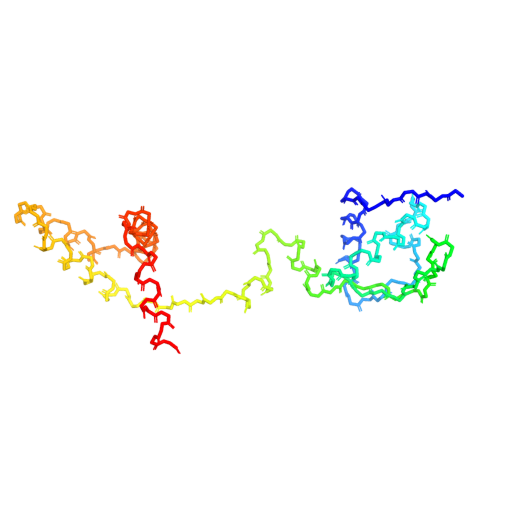 . LEU A 1 133 ? -24.554 4.248 14.145 1.00 95.12 133 LEU A C 1
ATOM 1045 O O . LEU A 1 133 ? -24.366 3.135 14.656 1.00 95.12 133 LEU A O 1
ATOM 1049 N N . PRO A 1 134 ? -24.661 4.417 12.810 1.00 94.88 134 PRO A N 1
ATOM 1050 C CA . PRO A 1 134 ? -24.400 3.343 11.858 1.00 94.88 134 PRO A CA 1
ATOM 1051 C C . PRO A 1 134 ? -22.907 2.986 11.831 1.00 94.88 134 PRO A C 1
ATOM 1053 O O . PRO A 1 134 ? -22.052 3.782 12.228 1.00 94.88 134 PRO A O 1
ATOM 1056 N N . SER A 1 135 ? -22.582 1.791 11.332 1.00 90.56 135 SER A N 1
ATOM 1057 C CA . SER A 1 135 ? -21.216 1.243 11.354 1.00 90.56 135 SER A CA 1
ATOM 1058 C C . SER A 1 135 ? -20.185 2.160 10.691 1.00 90.56 135 SER A C 1
ATOM 1060 O O . SER A 1 135 ? -19.132 2.410 11.266 1.00 90.56 135 SER A O 1
ATOM 1062 N N . ASN A 1 136 ? -20.501 2.732 9.528 1.00 90.88 136 ASN A N 1
ATOM 1063 C CA . ASN A 1 136 ? -19.616 3.658 8.816 1.00 90.88 136 ASN A CA 1
ATOM 1064 C C . ASN A 1 136 ? -19.315 4.939 9.618 1.00 90.88 136 ASN A C 1
ATOM 1066 O O . ASN A 1 136 ? -18.171 5.394 9.645 1.00 90.88 136 ASN A O 1
ATOM 1070 N N . ALA A 1 137 ? -20.321 5.508 10.287 1.00 93.94 137 ALA A N 1
ATOM 1071 C CA . ALA A 1 137 ? -20.156 6.693 11.122 1.00 93.94 137 ALA A CA 1
ATOM 1072 C C . ALA A 1 137 ? -19.386 6.370 12.408 1.00 93.94 137 ALA A C 1
ATOM 1074 O O . ALA A 1 137 ? -18.539 7.161 12.820 1.00 93.94 137 ALA A O 1
ATOM 1075 N N . LEU A 1 138 ? -19.625 5.194 13.000 1.00 95.38 138 LEU A N 1
ATOM 1076 C CA . LEU A 1 138 ? -18.853 4.709 14.140 1.00 95.38 138 LEU A CA 1
ATOM 1077 C C . LEU A 1 138 ? -17.375 4.552 13.767 1.00 95.38 138 LEU A C 1
ATOM 1079 O O . LEU A 1 138 ? -16.532 5.101 14.460 1.00 95.38 138 LEU A O 1
ATOM 1083 N N . THR A 1 139 ? -17.053 3.907 12.641 1.00 92.94 139 THR A N 1
ATOM 1084 C CA . THR A 1 139 ? -15.667 3.774 12.159 1.00 92.94 139 THR A CA 1
ATOM 1085 C C . THR A 1 139 ? -14.988 5.133 11.976 1.00 92.94 139 THR A C 1
ATOM 1087 O O . THR A 1 139 ? -13.850 5.316 12.414 1.00 92.94 139 THR A O 1
ATOM 1090 N N . ALA A 1 140 ? -15.677 6.097 11.356 1.00 93.81 140 ALA A N 1
ATOM 1091 C CA . ALA A 1 140 ? -15.141 7.443 11.164 1.00 93.81 140 ALA A CA 1
ATOM 1092 C C . ALA A 1 140 ? -14.887 8.156 12.504 1.00 93.81 140 ALA A C 1
ATOM 1094 O O . ALA A 1 140 ? -13.808 8.717 12.706 1.00 93.81 140 ALA A O 1
ATOM 1095 N N . LEU A 1 141 ? -15.846 8.082 13.434 1.00 95.06 141 LEU A N 1
ATOM 1096 C CA . LEU A 1 141 ? -15.724 8.653 14.774 1.00 95.06 141 LEU A CA 1
ATOM 1097 C C . LEU A 1 141 ? -14.567 8.019 15.552 1.00 95.06 141 LEU A C 1
ATOM 1099 O O . LEU A 1 141 ? -13.744 8.739 16.109 1.00 95.06 141 LEU A O 1
ATOM 1103 N N . THR A 1 142 ? -14.466 6.688 15.567 1.00 94.88 142 THR A N 1
ATOM 1104 C CA . THR A 1 142 ? -13.378 5.965 16.236 1.00 94.88 142 THR A CA 1
ATOM 1105 C C . THR A 1 142 ? -12.022 6.390 15.690 1.00 94.88 142 THR A C 1
ATOM 1107 O O . THR A 1 142 ? -11.121 6.692 16.468 1.00 94.88 142 THR A O 1
ATOM 1110 N N . GLY A 1 143 ? -11.880 6.478 14.364 1.00 93.75 143 GLY A N 1
ATOM 1111 C CA . GLY A 1 143 ? -10.641 6.931 13.735 1.00 93.75 143 GLY A CA 1
ATOM 1112 C C . GLY A 1 143 ? -10.245 8.348 14.157 1.00 93.75 143 GLY A C 1
ATOM 1113 O O . GLY A 1 143 ? -9.076 8.597 14.448 1.00 93.75 143 GLY A O 1
ATOM 1114 N N . GLU A 1 144 ? -11.206 9.269 14.227 1.00 94.69 144 GLU A N 1
ATOM 1115 C CA . GLU A 1 144 ? -10.963 10.645 14.672 1.00 94.69 144 GLU A CA 1
ATOM 1116 C C . GLU A 1 144 ? -10.601 10.720 16.162 1.00 94.69 144 GLU A C 1
ATOM 1118 O O . GLU A 1 144 ? -9.656 11.416 16.533 1.00 94.69 144 GLU A O 1
ATOM 1123 N N . LEU A 1 145 ? -11.299 9.970 17.020 1.00 93.75 145 LEU A N 1
ATOM 1124 C CA . LEU A 1 145 ? -11.016 9.924 18.455 1.00 93.75 145 LEU A CA 1
ATOM 1125 C C . LEU A 1 145 ? -9.632 9.341 18.749 1.00 93.75 145 LEU A C 1
ATOM 1127 O O . LEU A 1 145 ? -8.908 9.902 19.566 1.00 93.75 145 LEU A O 1
ATOM 1131 N N . VAL A 1 146 ? -9.234 8.268 18.057 1.00 92.44 146 VAL A N 1
ATOM 1132 C CA . VAL A 1 146 ? -7.885 7.692 18.184 1.00 92.44 146 VAL A CA 1
ATOM 1133 C C . VAL A 1 146 ? -6.826 8.710 17.762 1.00 92.44 146 VAL A C 1
ATOM 1135 O O . VAL A 1 146 ? -5.864 8.923 18.498 1.00 92.44 146 VAL A O 1
ATOM 1138 N N . LYS A 1 147 ? -7.011 9.392 16.622 1.00 91.25 147 LYS A N 1
ATOM 1139 C CA . LYS A 1 147 ? -6.081 10.440 16.164 1.00 91.25 147 LYS A CA 1
ATOM 1140 C C . LYS A 1 147 ? -5.940 11.557 17.193 1.00 91.25 147 LYS A C 1
ATOM 1142 O O . LYS A 1 147 ? -4.822 11.877 17.584 1.00 91.25 147 LYS A O 1
ATOM 1147 N N . ARG A 1 148 ? -7.060 12.118 17.661 1.00 91.12 148 ARG A N 1
ATOM 1148 C CA . ARG A 1 148 ? -7.054 13.189 18.669 1.00 91.12 148 ARG A CA 1
ATOM 1149 C C . ARG A 1 148 ? -6.431 12.730 19.979 1.00 91.12 148 ARG A C 1
ATOM 1151 O O . ARG A 1 148 ? -5.609 13.450 20.528 1.00 91.12 148 ARG A O 1
ATOM 1158 N N . GLY A 1 149 ? -6.771 11.529 20.445 1.00 89.25 149 GLY A N 1
ATOM 1159 C CA . GLY A 1 149 ? -6.199 10.946 21.656 1.00 89.25 149 GLY A CA 1
ATOM 1160 C C . GLY A 1 149 ? -4.676 10.851 21.587 1.00 89.25 149 GLY A C 1
ATOM 1161 O O . GLY A 1 149 ? -3.999 11.300 22.505 1.00 89.25 149 GLY A O 1
ATOM 1162 N N . LEU A 1 150 ? -4.130 10.359 20.470 1.00 89.44 150 LEU A N 1
ATOM 1163 C CA . LEU A 1 150 ? -2.682 10.287 20.256 1.00 89.44 150 LEU A CA 1
ATOM 1164 C C . LEU A 1 150 ? -2.028 11.672 20.151 1.00 89.44 150 LEU A C 1
ATOM 1166 O O . LEU A 1 150 ? -0.932 11.863 20.667 1.00 89.44 150 LEU A O 1
ATOM 1170 N N . SER A 1 151 ? -2.683 12.643 19.509 1.00 86.31 151 SER A N 1
ATOM 1171 C CA . SER A 1 151 ? -2.158 14.012 19.387 1.00 86.31 151 SER A CA 1
ATOM 1172 C C . SER A 1 151 ? -2.213 14.814 20.688 1.00 86.31 151 SER A C 1
ATOM 1174 O O . SER A 1 151 ? -1.428 15.742 20.859 1.00 86.31 151 SER A O 1
ATOM 1176 N N . SER A 1 152 ? -3.141 14.493 21.590 1.00 85.50 152 SER A N 1
ATOM 1177 C CA . SER A 1 152 ? -3.322 15.189 22.869 1.00 85.50 152 SER A CA 1
ATOM 1178 C C . SER A 1 152 ? -2.650 14.488 24.053 1.00 85.50 152 SER A C 1
ATOM 1180 O O . SER A 1 152 ? -2.651 15.037 25.152 1.00 85.50 152 SER A O 1
ATOM 1182 N N . ALA A 1 153 ? -2.079 13.296 23.858 1.00 84.62 153 ALA A N 1
ATOM 1183 C CA . ALA A 1 153 ? -1.377 12.565 24.906 1.00 84.62 153 ALA A CA 1
ATOM 1184 C C . ALA A 1 153 ? -0.002 13.196 25.190 1.00 84.62 153 ALA A C 1
ATOM 1186 O O . ALA A 1 153 ? 0.967 12.947 24.472 1.00 84.62 153 ALA A O 1
ATOM 1187 N N . SER A 1 154 ? 0.091 13.984 26.266 1.00 79.00 154 SER A N 1
ATOM 1188 C CA . SER A 1 154 ? 1.346 14.577 26.762 1.00 79.00 154 SER A CA 1
ATOM 1189 C C . SER A 1 154 ? 2.418 13.533 27.086 1.00 79.00 154 SER A C 1
ATOM 1191 O O . SER A 1 154 ? 3.602 13.785 26.883 1.00 79.00 154 SER A O 1
ATOM 1193 N N . ASP A 1 155 ? 1.996 12.348 27.531 1.00 84.94 155 ASP A N 1
ATOM 1194 C CA . ASP A 1 155 ? 2.860 11.279 28.047 1.00 84.94 155 ASP A CA 1
ATOM 1195 C C . ASP A 1 155 ? 2.916 10.057 27.119 1.00 84.94 155 ASP A C 1
ATOM 1197 O O . ASP A 1 155 ? 3.131 8.925 27.558 1.00 84.94 155 ASP A O 1
ATOM 1201 N N . LEU A 1 156 ? 2.730 10.273 25.812 1.00 86.81 156 LEU A N 1
ATOM 1202 C CA . LEU A 1 156 ? 2.679 9.190 24.829 1.00 86.81 156 LEU A CA 1
ATOM 1203 C C . LEU A 1 156 ? 3.938 8.305 24.851 1.00 86.81 156 LEU A C 1
ATOM 1205 O O . LEU A 1 156 ? 3.828 7.082 24.808 1.00 86.81 156 LEU A O 1
ATOM 1209 N N . LEU A 1 157 ? 5.130 8.905 24.923 1.00 87.62 157 LEU A N 1
ATOM 1210 C CA . LEU A 1 157 ? 6.395 8.160 24.905 1.00 87.62 157 LEU A CA 1
ATOM 1211 C C . LEU A 1 157 ? 6.543 7.226 26.126 1.00 87.62 157 LEU A C 1
ATOM 1213 O O . LEU A 1 157 ? 6.730 6.027 25.909 1.00 87.62 157 LEU A O 1
ATOM 1217 N N . PRO A 1 158 ? 6.374 7.694 27.382 1.00 89.50 158 PRO A N 1
ATOM 1218 C CA . PRO A 1 158 ? 6.357 6.813 28.553 1.00 89.50 158 PRO A CA 1
ATOM 1219 C C . PRO A 1 158 ? 5.351 5.657 28.469 1.00 89.50 158 PRO A C 1
ATOM 1221 O O . PRO A 1 158 ? 5.652 4.533 28.882 1.00 89.50 158 PRO A O 1
ATOM 1224 N N . TRP A 1 159 ? 4.151 5.906 27.932 1.00 89.06 159 TRP A N 1
ATOM 1225 C CA . TRP A 1 159 ? 3.133 4.862 27.781 1.00 89.06 159 TRP A CA 1
ATOM 1226 C C . TRP A 1 159 ? 3.563 3.794 26.782 1.00 89.06 159 TRP A C 1
ATOM 1228 O O . TRP A 1 159 ? 3.428 2.604 27.067 1.00 89.06 159 TRP A O 1
ATOM 1238 N N . LEU A 1 160 ? 4.125 4.207 25.643 1.00 89.50 160 LEU A N 1
ATOM 1239 C CA . LEU A 1 160 ? 4.645 3.284 24.637 1.00 89.50 160 LEU A CA 1
ATOM 1240 C C . LEU A 1 160 ? 5.796 2.447 25.192 1.00 89.50 160 LEU A C 1
ATOM 1242 O O . LEU A 1 160 ? 5.792 1.231 25.027 1.00 89.50 160 LEU A O 1
ATOM 1246 N N . GLU A 1 161 ? 6.745 3.062 25.899 1.00 89.81 161 GLU A N 1
ATOM 1247 C CA . GLU A 1 161 ? 7.847 2.332 26.531 1.00 89.81 161 GLU A CA 1
ATOM 1248 C C . GLU A 1 161 ? 7.363 1.295 27.544 1.00 89.81 161 GLU A C 1
ATOM 1250 O O . GLU A 1 161 ? 7.957 0.225 27.665 1.00 89.81 161 GLU A O 1
ATOM 1255 N N . THR A 1 162 ? 6.304 1.607 28.288 1.00 93.12 162 THR A N 1
ATOM 1256 C CA . THR A 1 162 ? 5.726 0.679 29.264 1.00 93.12 162 THR A CA 1
ATOM 1257 C C . THR A 1 162 ? 5.008 -0.465 28.557 1.00 93.12 162 THR A C 1
ATOM 1259 O O . THR A 1 162 ? 5.271 -1.627 28.851 1.00 93.12 162 THR A O 1
ATOM 1262 N N . ALA A 1 163 ? 4.152 -0.156 27.580 1.00 90.44 163 ALA A N 1
ATOM 1263 C CA . ALA A 1 163 ? 3.418 -1.160 26.818 1.00 90.44 163 ALA A CA 1
ATOM 1264 C C . ALA A 1 163 ? 4.360 -2.129 26.084 1.00 90.44 163 ALA A C 1
ATOM 1266 O O . ALA A 1 163 ? 4.165 -3.338 26.153 1.00 90.44 163 ALA A O 1
ATOM 1267 N N . LEU A 1 164 ? 5.417 -1.614 25.446 1.00 91.00 164 LEU A N 1
ATOM 1268 C CA . LEU A 1 164 ? 6.384 -2.420 24.694 1.00 91.00 164 LEU A CA 1
ATOM 1269 C C . LEU A 1 164 ? 7.252 -3.331 25.574 1.00 91.00 164 LEU A C 1
ATOM 1271 O O . LEU A 1 164 ? 7.773 -4.313 25.065 1.00 91.00 164 LEU A O 1
ATOM 1275 N N . ARG A 1 165 ? 7.422 -3.046 26.873 1.00 92.75 165 ARG A N 1
ATOM 1276 C CA . ARG A 1 165 ? 8.142 -3.949 27.798 1.00 92.75 165 ARG A CA 1
ATOM 1277 C C . ARG A 1 165 ? 7.349 -5.202 28.157 1.00 92.75 165 ARG A C 1
ATOM 1279 O O . ARG A 1 165 ? 7.932 -6.157 28.662 1.00 92.75 165 ARG A O 1
ATOM 1286 N N . HIS A 1 166 ? 6.033 -5.163 27.975 1.00 80.88 166 HIS A N 1
ATOM 1287 C CA . HIS A 1 166 ? 5.120 -6.244 28.339 1.00 80.88 166 HIS A CA 1
ATOM 1288 C C . HIS A 1 166 ? 4.637 -7.060 27.130 1.00 80.88 166 HIS A C 1
ATOM 1290 O O . HIS A 1 166 ? 3.819 -7.962 27.309 1.00 80.88 166 HIS A O 1
ATOM 1296 N N . LEU A 1 167 ? 5.138 -6.749 25.931 1.00 75.56 167 LEU A N 1
ATOM 1297 C CA . LEU A 1 167 ? 4.941 -7.509 24.694 1.00 75.56 167 LEU A CA 1
ATOM 1298 C C . LEU A 1 167 ? 6.188 -8.343 24.388 1.00 75.56 167 LEU A C 1
ATOM 1300 O O . LEU A 1 167 ? 6.009 -9.471 23.882 1.00 75.56 167 LEU A O 1
#

pLDDT: mean 90.12, std 8.36, range [36.69, 97.5]

Radius of gyration: 26.77 Å; chains: 1; bounding box: 63×31×63 Å